Protein AF-A0A6M5PB62-F1 (afdb_monomer)

Sequence (75 aa):
MREDLGFIPLVTPTSQIVGTQAVLNVLTGERYKTIAKETAGILKGEYGHTPVPVNAALQARVLEGAPVTCRPADC

Mean predicted aligned error: 6.76 Å

Organism: Salmonella infantis (NCBI:txid595)

pLDDT: mean 77.79, std 9.74, range [42.38, 88.56]

Solvent-accessible surface area (backbone atoms only — not comparable to full-atom values): 4525 Å² total; per-residue (Å²): 107,59,66,51,48,5,56,51,74,75,42,92,68,50,38,56,46,54,49,53,49,51,52,46,22,60,75,66,73,37,82,70,75,72,73,50,70,66,52,40,33,50,56,34,22,74,79,43,87,45,88,36,79,47,39,62,72,64,27,57,75,62,39,95,64,81,69,50,84,66,60,87,83,79,115

InterPro domains:
  IPR003379 Carboxylase, conserved domain [PF02436] (2-74)

Nearest PDB structures (foldseek):
  2nx9-assembly1_A  TM=9.542E-01  e=1.468E-07  Vibrio cholerae
  5ks8-assembly1_C  TM=9.100E-01  e=4.924E-06  Methylobacillus flagellatus KT
  5ks8-assembly1_D  TM=9.011E-01  e=1.113E-05  Methylobacillus flagellatus KT
  1rqb-assembly1_A  TM=8.908E-01  e=1.759E-04  Propionibacterium freudenreichii subsp. shermanii
  1u5j-assembly1_A-2  TM=8.355E-01  e=1.457E-04  Propionibacterium freudenreichii subsp. shermanii

Radius of gyration: 11.97 Å; Cα contacts (8 Å, |Δi|>4): 81; chains: 1; bounding box: 24×19×35 Å

Foldseek 3Di:
DCVLLQVPPCDPPNVVQVVVQVVVCVVVVHRPPDRDPVNLCSLLQVVHDRNGHHNVVSSVVSDPDDRDPDHPVPD

Secondary structure (DSSP, 8-state):
-TTTTTT----TTHHHHHHHHHHHHHHTSSTTSS--HHHHHHHHTTT---SS---HHHHHHH-SSS---S-TT--

Structure (mmCIF, N/CA/C/O backbone):
data_AF-A0A6M5PB62-F1
#
_entry.id   AF-A0A6M5PB62-F1
#
loop_
_atom_site.group_PDB
_atom_site.id
_atom_site.type_symbol
_atom_site.label_atom_id
_atom_site.label_alt_id
_atom_site.label_comp_id
_atom_site.label_asym_id
_atom_site.label_entity_id
_atom_site.label_seq_id
_atom_site.pdbx_PDB_ins_code
_atom_site.Cartn_x
_atom_site.Cartn_y
_atom_site.Cartn_z
_atom_site.occupancy
_atom_site.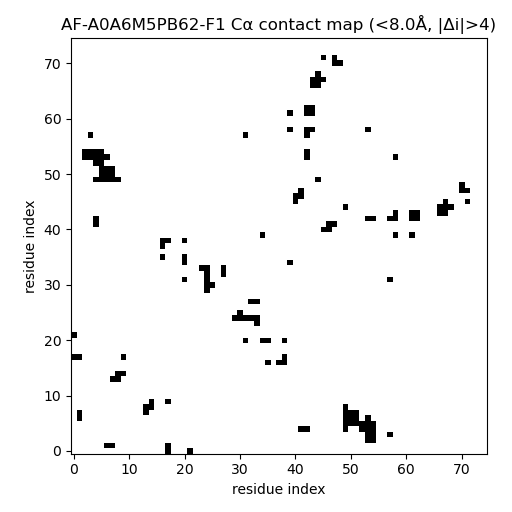B_iso_or_equiv
_atom_site.auth_seq_id
_atom_site.auth_comp_id
_atom_site.auth_asym_id
_atom_site.auth_atom_id
_atom_site.pdbx_PDB_model_num
ATOM 1 N N . MET A 1 1 ? 2.080 -7.720 6.787 1.00 72.00 1 MET A N 1
ATOM 2 C CA . MET A 1 1 ? 2.456 -6.348 6.371 1.00 72.00 1 MET A CA 1
ATOM 3 C C . MET A 1 1 ? 3.596 -6.385 5.361 1.00 72.00 1 MET A C 1
ATOM 5 O O . MET A 1 1 ? 3.376 -6.012 4.221 1.00 72.00 1 MET A O 1
ATOM 9 N N . ARG A 1 2 ? 4.791 -6.879 5.721 1.00 75.00 2 ARG A N 1
ATOM 10 C CA . ARG A 1 2 ? 5.897 -7.027 4.754 1.00 75.00 2 ARG A CA 1
ATOM 11 C C . ARG A 1 2 ? 5.583 -8.036 3.638 1.00 75.00 2 ARG A C 1
ATOM 13 O O . ARG A 1 2 ? 5.932 -7.799 2.489 1.00 75.00 2 ARG A O 1
ATOM 20 N N . GLU A 1 3 ? 4.890 -9.120 3.980 1.00 75.06 3 GLU A N 1
ATOM 21 C CA . GLU A 1 3 ? 4.374 -10.113 3.024 1.00 75.06 3 GLU A CA 1
ATOM 22 C C . GLU A 1 3 ? 3.350 -9.505 2.059 1.00 75.06 3 GLU A C 1
ATOM 24 O O . GLU A 1 3 ? 3.437 -9.717 0.857 1.00 75.06 3 GLU A O 1
ATOM 29 N N . ASP A 1 4 ? 2.439 -8.666 2.564 1.00 76.69 4 ASP A N 1
ATOM 30 C CA . ASP A 1 4 ? 1.433 -7.977 1.743 1.00 76.69 4 ASP A CA 1
ATOM 31 C C . ASP A 1 4 ? 2.051 -7.015 0.715 1.00 76.69 4 ASP A C 1
ATOM 33 O O . ASP A 1 4 ? 1.438 -6.718 -0.309 1.00 76.69 4 ASP A O 1
ATOM 37 N N . LEU A 1 5 ? 3.271 -6.543 0.989 1.00 76.94 5 LEU A N 1
ATOM 38 C CA . LEU A 1 5 ? 4.073 -5.685 0.118 1.00 76.94 5 LEU A CA 1
ATOM 39 C C . LEU A 1 5 ? 5.168 -6.465 -0.621 1.00 76.94 5 LEU A C 1
ATOM 41 O O . LEU A 1 5 ? 6.191 -5.892 -0.994 1.00 76.94 5 LEU A O 1
ATOM 45 N N . GLY A 1 6 ? 4.989 -7.772 -0.822 1.00 77.50 6 GLY A N 1
ATOM 46 C CA . GLY A 1 6 ? 5.846 -8.533 -1.728 1.00 77.50 6 GLY A CA 1
ATOM 47 C C . GLY A 1 6 ? 7.284 -8.708 -1.236 1.00 77.50 6 GLY A C 1
ATOM 48 O O . GLY A 1 6 ? 8.205 -8.827 -2.040 1.00 77.50 6 GLY A O 1
ATOM 49 N N . PHE A 1 7 ? 7.504 -8.694 0.082 1.00 77.25 7 PHE A N 1
ATOM 50 C CA . PHE A 1 7 ? 8.838 -8.778 0.686 1.00 77.25 7 PHE A CA 1
ATOM 51 C C . PHE A 1 7 ? 9.794 -7.658 0.253 1.00 77.25 7 PHE A C 1
ATOM 53 O O . PHE A 1 7 ? 10.996 -7.881 0.094 1.00 77.25 7 PHE A O 1
ATOM 60 N N . ILE A 1 8 ? 9.289 -6.428 0.130 1.00 74.88 8 ILE A N 1
ATOM 61 C CA . ILE A 1 8 ? 10.145 -5.272 -0.149 1.00 74.88 8 ILE A CA 1
ATOM 62 C C . ILE A 1 8 ? 11.329 -5.201 0.851 1.00 74.88 8 ILE A C 1
ATOM 64 O O . ILE A 1 8 ? 11.155 -5.469 2.057 1.00 74.88 8 ILE A O 1
ATOM 68 N N . PRO A 1 9 ? 12.560 -4.907 0.387 1.00 77.44 9 PRO A N 1
ATOM 69 C CA . PRO A 1 9 ? 13.686 -4.669 1.282 1.00 77.44 9 PRO A CA 1
ATOM 70 C C . PRO A 1 9 ? 13.345 -3.518 2.232 1.00 77.44 9 PRO A C 1
ATOM 72 O O . PRO A 1 9 ? 12.923 -2.453 1.794 1.00 77.44 9 PRO A O 1
ATOM 75 N N . LEU A 1 10 ? 13.504 -3.740 3.541 1.00 75.56 10 LEU A N 1
ATOM 76 C CA . LEU A 1 10 ? 13.275 -2.729 4.580 1.00 75.56 10 LEU A CA 1
ATOM 77 C C . LEU A 1 10 ? 14.511 -1.836 4.715 1.00 75.56 10 LEU A C 1
ATOM 79 O O . LEU A 1 10 ? 15.186 -1.836 5.741 1.00 75.56 10 LEU A O 1
ATOM 83 N N . VAL A 1 11 ? 14.820 -1.107 3.654 1.00 80.81 11 VAL A N 1
ATOM 84 C CA . VAL A 1 11 ? 15.862 -0.077 3.640 1.00 80.81 11 VAL A CA 1
ATOM 85 C C . VAL A 1 11 ? 15.204 1.295 3.739 1.00 80.81 11 VAL A C 1
ATOM 87 O O . VAL A 1 11 ? 14.000 1.424 3.560 1.00 80.81 11 VAL A O 1
ATOM 90 N N . THR A 1 12 ? 15.943 2.349 4.055 1.00 79.75 12 THR A N 1
ATOM 91 C CA . THR A 1 12 ? 15.389 3.705 3.930 1.00 79.75 12 THR A CA 1
ATOM 92 C C . THR A 1 12 ? 15.214 4.038 2.447 1.00 79.75 12 THR A C 1
ATOM 94 O O . THR A 1 12 ? 16.185 3.874 1.705 1.00 79.75 12 THR A O 1
ATOM 97 N N . PRO A 1 13 ? 14.024 4.481 1.985 1.00 78.69 13 PRO A N 1
ATOM 98 C CA . PRO A 1 13 ? 12.861 4.963 2.757 1.00 78.69 13 PRO A CA 1
ATOM 99 C C . PRO A 1 13 ? 11.727 3.938 3.014 1.00 78.69 13 PRO A C 1
ATOM 101 O O . PRO A 1 13 ? 10.798 4.225 3.768 1.00 78.69 13 PRO A O 1
ATOM 104 N N . THR A 1 14 ? 11.765 2.740 2.430 1.00 81.44 14 THR A N 1
ATOM 105 C CA . THR A 1 14 ? 10.689 1.727 2.512 1.00 81.44 14 THR A CA 1
ATOM 106 C C . THR A 1 14 ? 10.425 1.199 3.924 1.00 81.44 14 THR A C 1
ATOM 108 O O . THR A 1 14 ? 9.280 0.891 4.261 1.00 81.44 14 THR A O 1
ATOM 111 N N . SER A 1 15 ? 11.441 1.143 4.784 1.00 84.69 15 SER A N 1
ATOM 112 C CA . SER A 1 15 ? 11.291 0.764 6.195 1.00 84.69 15 SER A CA 1
ATOM 113 C C . SER A 1 15 ? 10.381 1.722 6.971 1.00 84.69 15 SER A C 1
ATOM 115 O O . SER A 1 15 ? 9.556 1.272 7.769 1.00 84.69 15 SER A O 1
ATOM 117 N N . GLN A 1 16 ? 10.479 3.028 6.702 1.00 86.12 16 GLN A N 1
ATOM 118 C CA . GLN A 1 16 ? 9.639 4.048 7.334 1.00 86.12 16 GLN A CA 1
ATOM 119 C C . GLN A 1 16 ? 8.189 3.928 6.864 1.00 86.12 16 GLN A C 1
ATOM 121 O O . GLN A 1 16 ? 7.276 3.953 7.684 1.00 86.12 16 GLN A O 1
ATOM 126 N N . ILE A 1 17 ? 7.982 3.696 5.567 1.00 87.12 17 ILE A N 1
ATOM 127 C CA . ILE A 1 17 ? 6.653 3.534 4.959 1.00 87.12 17 ILE A CA 1
ATOM 128 C C . ILE A 1 17 ? 5.908 2.346 5.585 1.00 87.12 17 ILE A C 1
ATOM 130 O O . ILE A 1 17 ? 4.765 2.471 6.032 1.00 87.12 17 ILE A O 1
ATOM 134 N N . VAL A 1 18 ? 6.586 1.197 5.682 1.00 85.31 18 VAL A N 1
ATOM 135 C CA . VAL A 1 18 ? 6.055 -0.016 6.322 1.00 85.31 18 VAL A CA 1
ATOM 136 C C . VAL A 1 18 ? 5.705 0.235 7.788 1.00 85.31 18 VAL A C 1
ATOM 138 O O . VAL A 1 18 ? 4.635 -0.181 8.239 1.00 85.31 18 VAL A O 1
ATOM 141 N N . GLY A 1 19 ? 6.579 0.933 8.517 1.00 86.75 19 GLY A N 1
ATOM 142 C CA . GLY A 1 19 ? 6.362 1.299 9.916 1.00 86.75 19 GLY A CA 1
ATOM 143 C C . GLY A 1 19 ? 5.132 2.185 10.104 1.00 86.75 19 GLY A C 1
ATOM 144 O O . GLY A 1 19 ? 4.239 1.839 10.878 1.00 86.75 19 GLY A O 1
ATOM 145 N N . THR A 1 20 ? 5.030 3.277 9.346 1.00 87.94 20 THR A N 1
ATOM 146 C CA . THR A 1 20 ? 3.894 4.208 9.411 1.00 87.94 20 THR A CA 1
ATOM 147 C C . THR A 1 20 ? 2.581 3.505 9.095 1.00 87.94 20 THR A C 1
ATOM 149 O O . THR A 1 20 ? 1.600 3.654 9.821 1.00 87.94 20 THR A O 1
ATOM 152 N N . GLN A 1 21 ? 2.554 2.674 8.055 1.00 85.56 21 GLN A N 1
ATOM 153 C CA . GLN A 1 21 ? 1.352 1.935 7.687 1.00 85.56 21 GLN A CA 1
ATOM 154 C C . GLN A 1 21 ? 0.980 0.863 8.725 1.00 85.56 21 GLN A C 1
ATOM 156 O O . GLN A 1 21 ? -0.207 0.633 8.967 1.00 85.56 21 GLN A O 1
ATOM 161 N N . ALA A 1 22 ? 1.958 0.221 9.371 1.00 86.50 22 ALA A N 1
ATOM 162 C CA . ALA A 1 22 ? 1.693 -0.690 10.482 1.00 86.50 22 ALA A CA 1
ATOM 163 C C . ALA A 1 22 ? 1.059 0.047 11.672 1.00 86.50 22 ALA A C 1
ATOM 165 O O . ALA A 1 22 ? 0.061 -0.429 12.212 1.00 86.50 22 ALA A O 1
ATOM 166 N N . VAL A 1 23 ? 1.577 1.227 12.024 1.00 88.56 23 VAL A N 1
ATOM 167 C CA . VAL A 1 23 ? 1.007 2.079 13.078 1.00 88.56 23 VAL A CA 1
ATOM 168 C C . VAL A 1 23 ? -0.414 2.513 12.718 1.00 88.56 23 VAL A C 1
ATOM 170 O O . VAL A 1 23 ? -1.317 2.358 13.535 1.00 88.56 23 VAL A O 1
ATOM 173 N N . LEU A 1 24 ? -0.653 2.967 11.484 1.00 86.88 24 LEU A N 1
ATOM 174 C CA . LEU A 1 24 ? -1.993 3.335 11.009 1.00 86.88 24 LEU A CA 1
ATOM 175 C C . LEU A 1 24 ? -2.986 2.173 11.114 1.00 86.88 24 LEU A C 1
ATOM 177 O O . LEU A 1 24 ? -4.114 2.372 11.560 1.00 86.88 24 LEU A O 1
ATOM 181 N N . ASN A 1 25 ? -2.574 0.958 10.753 1.00 84.81 25 ASN A N 1
ATOM 182 C CA . ASN A 1 25 ? -3.423 -0.230 10.861 1.00 84.81 25 ASN A CA 1
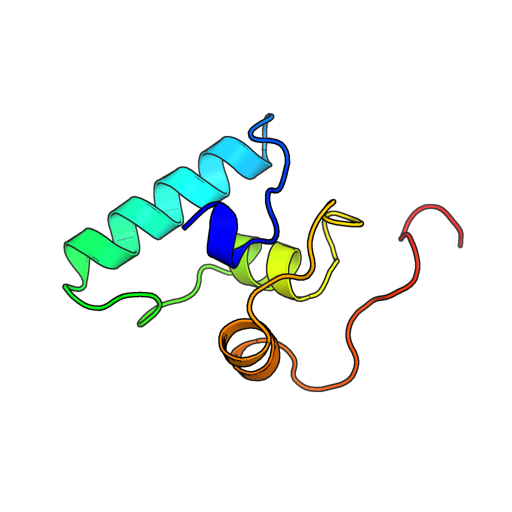ATOM 183 C C . ASN A 1 25 ? -3.789 -0.552 12.321 1.00 84.81 25 ASN A C 1
ATOM 185 O O . ASN A 1 25 ? -4.899 -1.008 12.581 1.00 84.81 25 ASN A O 1
ATOM 189 N N . VAL A 1 26 ? -2.877 -0.312 13.269 1.00 87.62 26 VAL A N 1
ATOM 190 C CA . VAL A 1 26 ? -3.142 -0.497 14.707 1.00 87.62 26 VAL A CA 1
ATOM 191 C C . VAL A 1 26 ? -4.059 0.607 15.234 1.00 87.62 26 VAL A C 1
ATOM 193 O O . VAL A 1 26 ? -5.038 0.309 15.911 1.00 87.62 26 VAL A O 1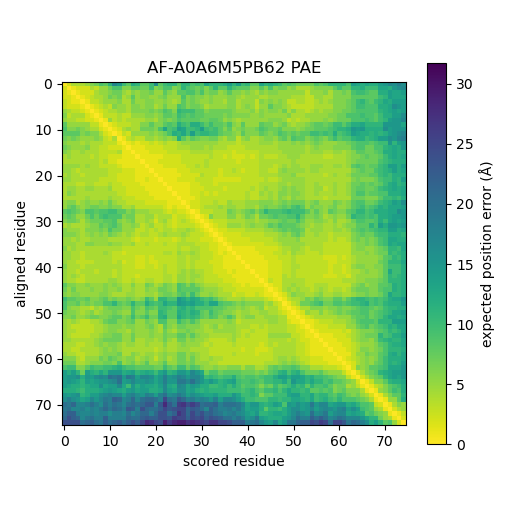
ATOM 196 N N . LEU A 1 27 ? -3.789 1.868 14.884 1.00 87.06 27 LEU A N 1
ATOM 197 C CA . LEU A 1 27 ? -4.575 3.025 15.328 1.00 87.06 27 LEU A CA 1
ATOM 198 C C . LEU A 1 27 ? -6.015 2.997 14.807 1.00 87.06 27 LEU A C 1
ATOM 200 O O . LEU A 1 27 ? -6.941 3.359 15.523 1.00 87.06 27 LEU A O 1
ATOM 204 N N . THR A 1 28 ? -6.208 2.575 13.557 1.00 84.00 28 THR A N 1
ATOM 205 C CA . THR A 1 28 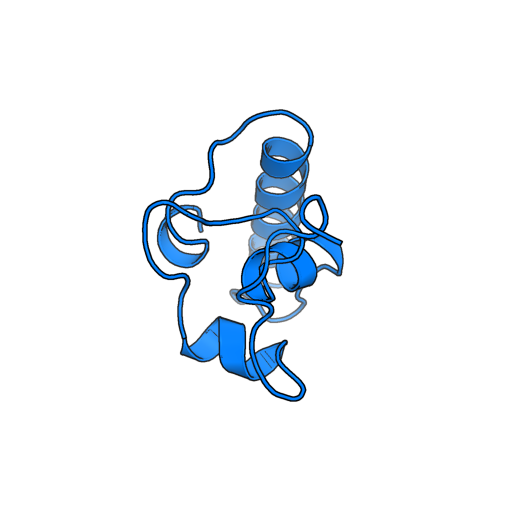? -7.540 2.479 12.940 1.00 84.00 28 THR A CA 1
ATOM 206 C C . THR A 1 28 ? -8.299 1.213 13.339 1.00 84.00 28 THR A C 1
ATOM 208 O O . THR A 1 28 ? -9.486 1.106 13.033 1.00 84.00 28 THR A O 1
ATOM 211 N N . GLY A 1 29 ? -7.631 0.256 13.998 1.00 84.75 29 GLY A N 1
ATOM 212 C CA . GLY A 1 29 ? -8.188 -1.046 14.376 1.00 84.75 29 GLY A CA 1
ATOM 213 C C . GLY A 1 29 ? -8.492 -1.976 13.196 1.00 84.75 29 GLY A C 1
ATOM 214 O O . GLY A 1 29 ? -9.014 -3.069 13.396 1.00 84.75 29 GLY A O 1
ATOM 215 N N . GLU A 1 30 ? -8.174 -1.567 11.966 1.00 85.31 30 GLU A N 1
ATOM 216 C CA . GLU A 1 30 ? -8.576 -2.257 10.746 1.00 85.31 30 GLU A CA 1
ATOM 217 C C . GLU A 1 30 ? -7.446 -2.190 9.709 1.00 85.31 30 GLU A C 1
ATOM 219 O O . GLU A 1 30 ? -6.931 -1.126 9.353 1.00 85.31 30 GLU A O 1
ATOM 224 N N . ARG A 1 31 ? -7.011 -3.357 9.225 1.00 81.69 31 ARG A N 1
ATOM 225 C CA . ARG A 1 31 ? -5.859 -3.451 8.322 1.00 81.69 31 ARG A CA 1
ATOM 226 C C . ARG A 1 31 ? -6.178 -2.814 6.972 1.00 81.69 31 ARG A C 1
ATOM 228 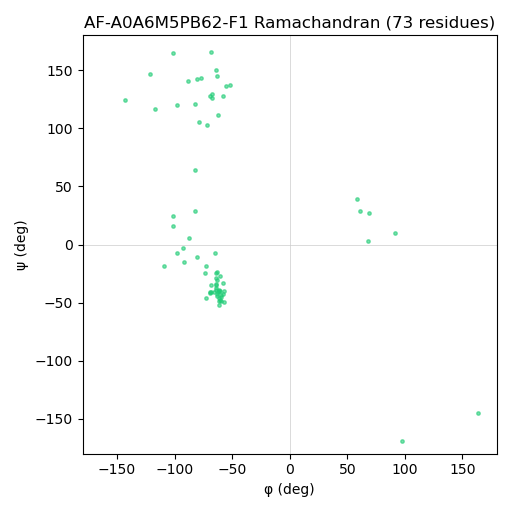O O . ARG A 1 31 ? -7.126 -3.218 6.311 1.00 81.69 31 ARG A O 1
ATOM 235 N N . TYR A 1 32 ? -5.338 -1.871 6.539 1.00 77.00 32 TYR A N 1
ATOM 236 C CA . TYR A 1 32 ? -5.461 -1.198 5.240 1.00 77.00 32 TYR A CA 1
ATOM 237 C C . TYR A 1 32 ? -6.779 -0.426 5.067 1.00 77.00 32 TYR A C 1
ATOM 239 O O . TYR A 1 32 ? -7.259 -0.243 3.944 1.00 77.00 32 TYR A O 1
ATOM 247 N N . LYS A 1 33 ? -7.363 0.054 6.174 1.00 82.25 33 LYS A N 1
ATOM 248 C CA . LYS A 1 33 ? -8.483 1.005 6.140 1.00 82.25 33 LYS A CA 1
ATOM 249 C C . LYS A 1 33 ? -8.067 2.303 5.450 1.00 82.25 33 LYS A C 1
ATOM 251 O O . LYS A 1 33 ? -8.720 2.744 4.510 1.00 82.25 33 LYS A O 1
ATOM 256 N N . THR A 1 34 ? -6.923 2.838 5.874 1.00 83.06 34 THR A N 1
ATOM 257 C CA . THR A 1 34 ? -6.272 4.008 5.283 1.00 83.06 34 THR A CA 1
ATOM 258 C C . THR A 1 34 ? -4.923 3.579 4.730 1.00 83.06 34 THR A C 1
ATOM 260 O O . THR A 1 34 ? -4.058 3.138 5.487 1.00 83.06 34 THR A O 1
ATOM 263 N N . ILE A 1 35 ? -4.741 3.684 3.416 1.00 85.12 35 ILE A N 1
ATOM 264 C CA . ILE A 1 35 ? -3.480 3.352 2.748 1.00 85.12 35 ILE A CA 1
ATOM 265 C C . ILE A 1 35 ? -2.712 4.657 2.536 1.00 85.12 35 ILE A C 1
ATOM 267 O O . ILE A 1 35 ? -3.219 5.575 1.891 1.00 85.12 35 ILE A O 1
ATOM 271 N N . ALA A 1 36 ? -1.509 4.760 3.103 1.00 85.81 36 ALA A N 1
ATOM 272 C CA . ALA A 1 36 ? -0.640 5.915 2.888 1.00 85.81 36 ALA A CA 1
ATOM 273 C C . ALA A 1 36 ? -0.229 6.012 1.410 1.00 85.81 36 ALA A C 1
ATOM 275 O O . ALA A 1 36 ? -0.092 4.989 0.733 1.00 85.81 36 ALA A O 1
ATOM 276 N N . LYS A 1 37 ? 0.007 7.232 0.912 1.00 84.94 37 LYS A N 1
ATOM 277 C CA . LYS A 1 37 ? 0.432 7.447 -0.482 1.00 84.94 37 LYS A CA 1
ATOM 278 C C . LYS A 1 37 ? 1.709 6.682 -0.810 1.00 84.94 37 LYS A C 1
ATOM 280 O O . LYS A 1 37 ? 1.782 6.077 -1.873 1.00 84.94 37 LYS A O 1
ATOM 285 N N . GLU A 1 38 ? 2.671 6.639 0.108 1.00 86.62 38 GLU A N 1
ATOM 286 C CA . GLU A 1 38 ? 3.902 5.884 -0.121 1.00 86.62 38 GLU A CA 1
ATOM 287 C C . GLU A 1 38 ? 3.648 4.368 -0.208 1.00 86.62 38 GLU A C 1
ATOM 289 O O . GLU A 1 38 ? 4.180 3.695 -1.088 1.00 86.62 38 GLU A O 1
ATOM 294 N N . THR A 1 39 ? 2.776 3.818 0.648 1.00 86.19 39 THR A N 1
ATOM 295 C CA . THR A 1 39 ? 2.357 2.406 0.569 1.00 86.19 39 THR A CA 1
ATOM 296 C C . THR A 1 39 ? 1.651 2.119 -0.757 1.00 86.19 39 THR A C 1
ATOM 298 O O . THR A 1 39 ? 1.877 1.075 -1.367 1.00 86.19 39 THR A O 1
ATOM 301 N N . ALA A 1 40 ? 0.808 3.047 -1.220 1.00 85.69 40 ALA A N 1
ATOM 302 C CA . ALA A 1 40 ? 0.153 2.947 -2.517 1.00 85.69 40 ALA A CA 1
ATOM 303 C C . ALA A 1 40 ? 1.175 2.950 -3.663 1.00 85.69 40 ALA A C 1
ATOM 305 O O . ALA A 1 40 ? 1.049 2.135 -4.570 1.00 85.69 40 ALA A O 1
ATOM 306 N N . GLY A 1 41 ? 2.214 3.786 -3.596 1.00 84.62 41 GLY A N 1
ATOM 307 C CA . GLY A 1 41 ? 3.306 3.778 -4.570 1.00 84.62 41 GLY A CA 1
ATOM 308 C C . GLY A 1 41 ? 4.050 2.440 -4.609 1.00 84.62 41 GLY A C 1
ATOM 309 O O . GLY A 1 41 ? 4.341 1.930 -5.691 1.00 84.62 41 GLY A O 1
ATOM 310 N N . ILE A 1 42 ? 4.288 1.803 -3.453 1.00 81.88 42 ILE A N 1
ATOM 311 C CA . ILE A 1 42 ? 4.888 0.453 -3.398 1.00 81.88 42 ILE A CA 1
ATOM 312 C C . ILE A 1 42 ? 3.993 -0.558 -4.120 1.00 81.88 42 ILE A C 1
ATOM 314 O O . ILE A 1 42 ? 4.466 -1.318 -4.961 1.00 81.88 42 ILE A O 1
ATOM 318 N N . LEU A 1 43 ? 2.694 -0.543 -3.823 1.00 83.00 43 LEU A N 1
ATOM 319 C CA . LEU A 1 43 ? 1.714 -1.429 -4.454 1.00 83.00 43 LEU A CA 1
ATOM 320 C C . LEU A 1 43 ? 1.580 -1.168 -5.968 1.00 83.00 43 LEU A C 1
ATOM 322 O O . LEU A 1 43 ? 1.381 -2.105 -6.740 1.00 83.00 43 LEU A O 1
ATOM 326 N N . LYS A 1 44 ? 1.728 0.084 -6.411 1.00 81.50 44 LYS A N 1
ATOM 327 C CA . LYS A 1 44 ? 1.715 0.470 -7.831 1.00 81.50 44 LYS A CA 1
ATOM 328 C C . LYS A 1 44 ? 2.977 0.057 -8.593 1.00 81.50 44 LYS A C 1
ATOM 330 O O . LYS A 1 44 ? 2.924 -0.003 -9.819 1.00 81.50 44 LYS A O 1
ATOM 335 N N . GLY A 1 45 ? 4.074 -0.234 -7.890 1.00 78.38 45 GLY A N 1
ATOM 336 C CA . GLY A 1 45 ? 5.385 -0.517 -8.484 1.00 78.38 45 GLY A CA 1
ATOM 337 C C . GLY A 1 45 ? 6.282 0.716 -8.656 1.00 78.38 45 GLY A C 1
ATOM 338 O O . GLY A 1 45 ? 7.343 0.613 -9.265 1.00 78.38 45 GLY A O 1
ATOM 339 N N . GLU A 1 46 ? 5.914 1.873 -8.091 1.00 78.31 46 GLU A N 1
ATOM 340 C CA . GLU A 1 46 ? 6.693 3.124 -8.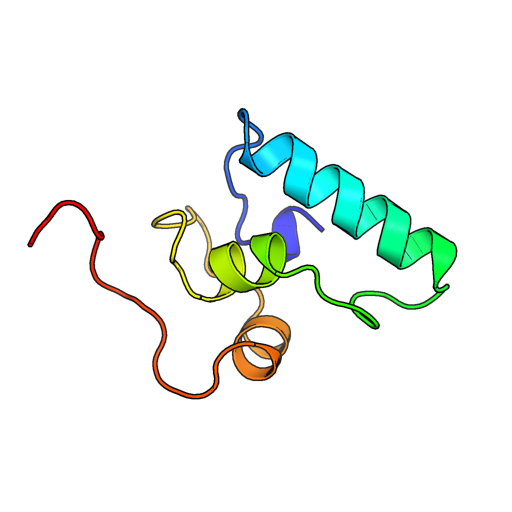188 1.00 78.31 46 GLU A CA 1
ATOM 341 C C . GLU A 1 46 ? 8.065 3.016 -7.499 1.00 78.31 46 GLU A C 1
ATOM 343 O O . GLU A 1 46 ? 9.031 3.645 -7.923 1.00 78.31 46 GLU A O 1
ATOM 348 N N . TYR A 1 47 ? 8.173 2.177 -6.464 1.00 76.38 47 TYR A N 1
ATOM 349 C CA . TYR A 1 47 ? 9.423 1.924 -5.731 1.00 76.38 47 TYR A CA 1
ATOM 350 C C . TYR A 1 47 ? 10.272 0.800 -6.348 1.00 76.38 47 TYR A C 1
ATOM 352 O O . TYR A 1 47 ? 11.298 0.415 -5.784 1.00 76.38 47 TYR A O 1
ATOM 360 N N . GLY A 1 48 ? 9.863 0.273 -7.504 1.00 70.75 48 GLY A N 1
ATOM 361 C CA . GLY A 1 48 ? 10.542 -0.806 -8.208 1.00 70.75 48 GLY A CA 1
ATOM 362 C C . GLY A 1 48 ? 9.947 -2.187 -7.941 1.00 70.75 48 GLY A C 1
ATOM 363 O O . GLY A 1 48 ? 8.852 -2.341 -7.404 1.00 70.75 48 GLY A O 1
ATOM 364 N N . HIS A 1 49 ? 10.680 -3.212 -8.376 1.00 69.12 49 HIS A N 1
ATOM 365 C CA . HIS A 1 49 ? 10.196 -4.586 -8.367 1.00 69.12 49 HIS A CA 1
ATOM 366 C C . HIS A 1 49 ? 10.383 -5.221 -6.988 1.00 69.12 49 HIS A C 1
ATOM 368 O O . HIS A 1 49 ? 11.504 -5.328 -6.485 1.00 69.12 49 HIS A O 1
ATOM 374 N N . THR A 1 50 ? 9.285 -5.657 -6.380 1.00 74.12 50 THR A N 1
ATOM 375 C CA . THR A 1 50 ? 9.325 -6.464 -5.164 1.00 74.12 50 THR A CA 1
ATOM 376 C C . THR A 1 50 ? 9.698 -7.909 -5.524 1.00 74.12 50 THR A C 1
ATOM 378 O O . THR A 1 50 ? 9.300 -8.395 -6.582 1.00 74.12 50 THR A O 1
ATOM 381 N N . PRO A 1 51 ? 10.483 -8.618 -4.691 1.00 74.00 51 PRO A N 1
ATOM 382 C CA . PRO A 1 51 ? 10.915 -9.988 -4.991 1.00 74.00 51 PRO A CA 1
ATOM 383 C C . PRO A 1 51 ? 9.751 -10.984 -5.062 1.00 74.00 51 PRO A C 1
ATOM 385 O O . PRO A 1 51 ? 9.858 -12.018 -5.717 1.00 74.00 51 PRO A O 1
ATOM 388 N N . VAL A 1 52 ? 8.642 -10.674 -4.393 1.00 78.81 52 VAL A N 1
ATOM 389 C CA . VAL A 1 52 ? 7.391 -11.430 -4.445 1.00 78.81 52 VAL A CA 1
ATOM 390 C C . VAL A 1 52 ? 6.293 -10.484 -4.941 1.00 78.81 52 VAL A C 1
ATOM 392 O O . VAL A 1 52 ? 6.351 -9.288 -4.640 1.00 78.81 52 VAL A O 1
ATOM 395 N N . PRO A 1 53 ? 5.289 -10.961 -5.696 1.00 76.62 53 PRO A N 1
ATOM 396 C CA . PRO A 1 53 ? 4.121 -10.151 -6.016 1.00 76.62 53 PRO A CA 1
ATOM 397 C C . PRO A 1 53 ? 3.450 -9.629 -4.740 1.00 76.62 53 PRO A C 1
ATOM 399 O O . PRO A 1 53 ? 3.293 -10.350 -3.754 1.00 76.62 53 PRO A O 1
ATOM 402 N N . VAL A 1 54 ? 3.064 -8.355 -4.764 1.00 84.31 54 VAL A N 1
ATOM 403 C CA . VAL A 1 54 ? 2.275 -7.744 -3.691 1.00 84.31 54 VAL A CA 1
ATOM 404 C C . VAL A 1 54 ? 0.863 -8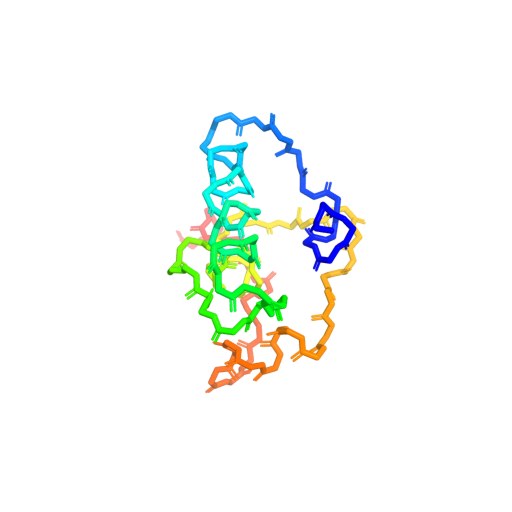.332 -3.653 1.00 84.31 54 VAL A C 1
ATOM 406 O O . VAL A 1 54 ? 0.405 -8.973 -4.601 1.00 84.31 54 VAL A O 1
ATOM 409 N N . ASN A 1 55 ? 0.140 -8.099 -2.560 1.00 83.56 55 ASN A N 1
ATOM 410 C CA . ASN A 1 55 ? -1.233 -8.571 -2.423 1.00 83.56 55 ASN A CA 1
ATOM 411 C C . ASN A 1 55 ? -2.138 -7.938 -3.497 1.00 83.56 55 ASN A C 1
ATOM 413 O O . ASN A 1 55 ? -2.427 -6.744 -3.434 1.00 83.56 55 ASN A O 1
ATOM 417 N N . ALA A 1 56 ? -2.619 -8.745 -4.448 1.00 81.62 56 ALA A N 1
ATOM 418 C CA . ALA A 1 56 ? -3.419 -8.288 -5.586 1.00 81.62 56 ALA A CA 1
ATOM 419 C C . ALA A 1 56 ? -4.710 -7.558 -5.176 1.00 81.62 56 ALA A C 1
ATOM 421 O O . ALA A 1 56 ? -5.116 -6.613 -5.847 1.00 81.62 56 ALA A O 1
ATOM 422 N N . ALA A 1 57 ? -5.335 -7.939 -4.055 1.00 83.88 57 ALA A N 1
ATOM 423 C CA . ALA A 1 57 ? -6.534 -7.263 -3.562 1.00 83.88 57 ALA A CA 1
ATOM 424 C C . ALA A 1 57 ? -6.214 -5.849 -3.057 1.00 83.88 57 ALA A C 1
ATOM 426 O O . ALA A 1 57 ? -6.954 -4.908 -3.332 1.00 83.88 57 ALA A O 1
ATOM 427 N N . LEU A 1 58 ? -5.090 -5.680 -2.352 1.00 82.31 58 LEU A N 1
ATOM 428 C CA . LEU A 1 58 ? -4.618 -4.355 -1.945 1.00 82.31 58 LEU A CA 1
ATOM 429 C C . LEU A 1 58 ? -4.162 -3.549 -3.151 1.00 82.31 58 LEU A C 1
ATOM 431 O O . LEU A 1 58 ? -4.488 -2.371 -3.241 1.00 82.31 58 LEU A O 1
ATOM 435 N N . GLN A 1 59 ? -3.465 -4.194 -4.083 1.00 82.44 59 GLN A N 1
ATOM 436 C CA . GLN A 1 59 ? -3.013 -3.589 -5.323 1.00 82.44 59 GLN A CA 1
ATOM 437 C C . GLN A 1 59 ? -4.188 -3.014 -6.111 1.00 82.44 59 GLN A C 1
ATOM 439 O O . GLN A 1 59 ? -4.167 -1.837 -6.437 1.00 82.44 59 GLN A O 1
ATOM 444 N N . ALA A 1 60 ? -5.254 -3.789 -6.317 1.00 83.19 60 ALA A N 1
ATOM 445 C CA . ALA A 1 60 ? -6.462 -3.351 -7.012 1.00 83.19 60 ALA A CA 1
ATOM 446 C C . ALA A 1 60 ? -7.171 -2.171 -6.325 1.00 83.19 60 ALA A C 1
ATOM 448 O O . ALA A 1 60 ? -7.833 -1.385 -6.992 1.00 83.19 60 ALA A O 1
ATOM 449 N N . ARG A 1 61 ? -7.025 -2.008 -5.001 1.00 83.50 61 ARG A N 1
ATOM 450 C CA . ARG A 1 61 ? -7.596 -0.855 -4.278 1.00 83.50 61 ARG A CA 1
ATOM 451 C C . ARG A 1 61 ? -6.851 0.453 -4.526 1.00 83.50 61 ARG A C 1
ATOM 453 O O . ARG A 1 61 ? -7.440 1.510 -4.329 1.00 83.50 61 ARG A O 1
ATOM 460 N N . VAL A 1 62 ? -5.570 0.395 -4.890 1.00 82.38 62 VAL A N 1
ATOM 461 C CA . VAL A 1 62 ? -4.747 1.587 -5.173 1.00 82.38 62 VAL A CA 1
ATOM 462 C C . VAL A 1 62 ? -4.407 1.754 -6.650 1.00 82.38 62 VAL A C 1
ATOM 464 O O . VAL A 1 62 ? -4.036 2.850 -7.065 1.00 82.38 62 VAL A O 1
ATOM 467 N N . LEU A 1 63 ? -4.524 0.695 -7.445 1.00 78.56 63 LEU A N 1
ATOM 468 C CA . LEU A 1 63 ? -4.418 0.728 -8.894 1.00 78.56 63 LEU A CA 1
ATOM 469 C C . LEU A 1 63 ? -5.735 1.232 -9.487 1.00 78.56 63 LEU A C 1
ATOM 471 O O . LEU A 1 63 ? -6.706 0.494 -9.585 1.00 78.56 63 LEU A O 1
ATOM 475 N N . GLU A 1 64 ? -5.743 2.473 -9.963 1.00 66.50 64 GLU A N 1
ATOM 476 C CA . GLU A 1 64 ? -6.804 3.017 -10.827 1.00 66.50 64 GLU A CA 1
ATOM 477 C C . GLU A 1 64 ? -6.587 2.614 -12.307 1.00 66.50 64 GLU A C 1
ATOM 479 O O . GLU A 1 64 ? -6.925 3.358 -13.224 1.00 66.50 64 GLU A O 1
ATOM 484 N N . GLY A 1 65 ? -5.944 1.467 -12.565 1.00 65.75 65 GLY A N 1
ATOM 485 C CA . GLY A 1 65 ? -5.513 1.059 -13.905 1.00 65.75 65 GLY A CA 1
ATOM 486 C C . GLY A 1 65 ? -4.467 -0.059 -13.900 1.00 65.75 65 GLY A C 1
ATOM 487 O O . GLY A 1 65 ? -4.500 -0.953 -13.057 1.00 65.75 65 GLY A O 1
ATOM 488 N N . ALA A 1 66 ? -3.535 -0.029 -14.855 1.00 60.62 66 ALA A N 1
ATOM 489 C CA . ALA A 1 66 ? -2.476 -1.031 -14.966 1.00 60.62 66 ALA A CA 1
ATOM 490 C C . ALA A 1 66 ? -1.318 -0.760 -13.981 1.00 60.62 66 ALA A C 1
ATOM 492 O O . ALA A 1 66 ? -0.954 0.401 -13.777 1.00 60.62 66 ALA A O 1
ATOM 493 N N . PRO A 1 67 ? -0.716 -1.805 -13.381 1.00 65.44 67 PRO A N 1
ATOM 494 C CA . PRO A 1 67 ? 0.483 -1.649 -12.567 1.00 65.44 67 PRO A CA 1
ATOM 495 C C . PRO A 1 67 ? 1.655 -1.136 -13.399 1.00 65.44 67 PRO A C 1
ATOM 497 O O . PRO A 1 67 ? 1.8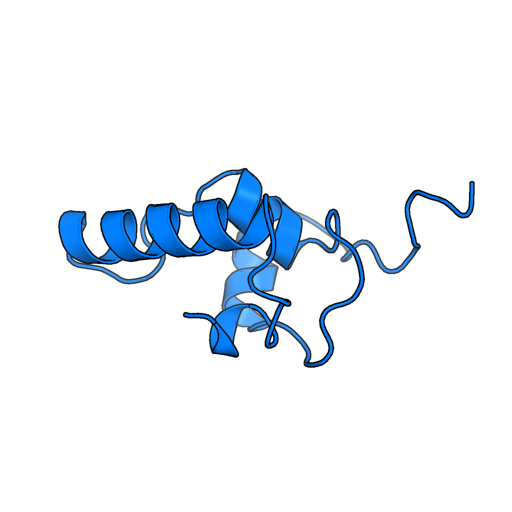13 -1.499 -14.566 1.00 65.44 67 PRO A O 1
ATOM 500 N N . VAL A 1 68 ? 2.502 -0.313 -12.779 1.00 64.94 68 VAL A N 1
ATOM 501 C CA . VAL A 1 68 ? 3.744 0.140 -13.401 1.00 64.94 68 VAL A CA 1
ATOM 502 C C . VAL A 1 68 ? 4.698 -1.051 -13.428 1.00 64.94 68 VAL A C 1
ATOM 504 O O . VAL A 1 68 ? 5.265 -1.443 -12.411 1.00 64.94 68 VAL A O 1
ATOM 507 N N . THR A 1 69 ? 4.840 -1.672 -14.599 1.00 63.19 69 THR A N 1
ATOM 508 C CA . THR A 1 69 ? 5.76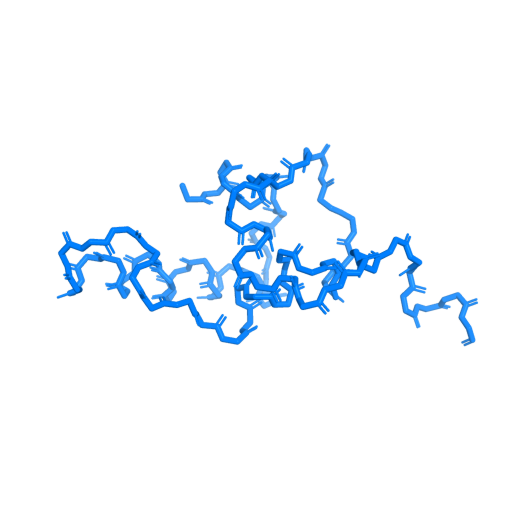6 -2.794 -14.819 1.00 63.19 69 THR A CA 1
ATOM 509 C C . THR A 1 69 ? 7.143 -2.341 -15.304 1.00 63.19 69 THR A C 1
ATOM 511 O O . THR A 1 69 ? 8.086 -3.126 -15.258 1.00 63.19 69 THR A O 1
ATOM 514 N N . CYS A 1 70 ? 7.276 -1.093 -15.766 1.00 56.25 70 CYS A N 1
ATOM 515 C CA . CYS A 1 70 ? 8.551 -0.526 -16.207 1.00 56.25 70 CYS A CA 1
ATOM 516 C C . CYS A 1 70 ? 9.310 0.109 -15.041 1.00 56.25 70 CYS A C 1
ATOM 518 O O . CYS A 1 70 ? 8.730 0.787 -14.195 1.00 56.25 70 CYS A O 1
ATOM 520 N N . ARG A 1 71 ? 10.633 -0.073 -15.016 1.00 53.88 71 ARG A N 1
ATOM 521 C CA . ARG A 1 71 ? 11.502 0.671 -14.103 1.00 53.88 71 ARG A CA 1
ATOM 522 C C . ARG A 1 71 ? 11.496 2.151 -14.511 1.00 53.88 71 ARG A C 1
ATOM 524 O O . ARG A 1 71 ? 11.779 2.439 -15.669 1.00 53.88 71 ARG A O 1
ATOM 531 N N . PRO A 1 72 ? 11.255 3.095 -13.585 1.00 53.28 72 PRO A N 1
ATOM 532 C CA . PRO A 1 72 ? 11.279 4.526 -13.897 1.00 53.28 72 PRO A CA 1
ATOM 533 C C . PRO A 1 72 ? 12.666 5.060 -14.307 1.00 53.28 72 PRO A C 1
ATOM 535 O O . PRO A 1 72 ? 12.766 6.207 -14.715 1.00 53.28 72 PRO A O 1
ATOM 538 N N . ALA A 1 73 ? 13.725 4.248 -14.207 1.00 55.69 73 ALA A N 1
ATOM 539 C CA . ALA A 1 73 ? 15.081 4.594 -14.637 1.00 55.69 73 ALA A CA 1
ATOM 540 C C . ALA A 1 73 ? 15.417 4.166 -16.084 1.00 55.69 73 ALA A C 1
ATOM 542 O O . ALA A 1 73 ? 16.525 4.433 -16.533 1.00 55.69 73 ALA A O 1
ATOM 543 N N . ASP A 1 74 ? 14.502 3.489 -16.789 1.00 56.97 74 ASP A N 1
ATOM 544 C CA . ASP A 1 74 ? 14.710 2.974 -18.155 1.00 56.97 74 ASP A CA 1
ATOM 545 C C . ASP A 1 74 ? 14.058 3.859 -19.255 1.00 56.97 74 ASP A C 1
ATOM 547 O O . ASP A 1 74 ? 13.915 3.409 -20.392 1.00 56.97 74 ASP A O 1
ATOM 551 N N . CYS A 1 75 ? 13.676 5.109 -18.941 1.00 42.38 75 CYS A N 1
ATOM 552 C CA . CYS A 1 75 ? 13.142 6.098 -19.897 1.00 42.38 75 CYS A CA 1
ATOM 553 C C . CYS A 1 75 ? 14.026 7.347 -20.002 1.00 42.38 75 CYS A C 1
ATOM 555 O O . CYS A 1 75 ? 14.482 7.833 -18.942 1.00 42.38 75 CYS A O 1
#